Protein AF-A0A5P1EDC0-F1 (afdb_monomer_lite)

Radius of gyration: 29.18 Å; chains: 1; bounding box: 85×49×66 Å

Foldseek 3Di:
DDPDDDPPVVVVVVVVVVVVVVVVVVVVVVVVVVVVVVVVVVVVVVVVVVVVVVVVVVVVVVPDDDPPVVVVVVVVVVVCVVVVCPDDDPDDDDQPPPDVVSVVVVVVVHDDDDDDQQPFPQNVPDDPPDDRDPVRSPDDDDD

Structure (mmCIF, N/CA/C/O backbone):
data_AF-A0A5P1EDC0-F1
#
_entry.id   AF-A0A5P1EDC0-F1
#
loop_
_atom_site.group_PDB
_atom_site.id
_atom_site.type_symbol
_atom_site.label_atom_id
_atom_site.label_alt_id
_atom_site.label_comp_id
_atom_site.label_asym_id
_atom_site.label_entity_id
_atom_site.label_seq_id
_atom_site.pdbx_PDB_ins_code
_atom_site.Cartn_x
_atom_site.Cartn_y
_atom_site.Cartn_z
_atom_site.occupancy
_atom_site.B_iso_or_equiv
_atom_site.auth_seq_id
_atom_site.auth_comp_id
_atom_site.auth_asym_id
_atom_site.auth_atom_id
_atom_site.pdbx_PDB_model_num
ATOM 1 N N . MET A 1 1 ? 55.890 36.634 -2.065 1.00 36.06 1 MET A N 1
ATOM 2 C CA . MET A 1 1 ? 55.580 35.209 -1.822 1.00 36.06 1 MET A CA 1
ATOM 3 C C . MET A 1 1 ? 54.066 35.048 -1.908 1.00 36.06 1 MET A C 1
ATOM 5 O O . MET A 1 1 ? 53.367 35.485 -1.008 1.00 36.06 1 MET A O 1
ATOM 9 N N . ILE A 1 2 ? 53.546 34.583 -3.050 1.00 38.91 2 ILE A N 1
ATOM 10 C CA . ILE A 1 2 ? 52.098 34.496 -3.310 1.00 38.91 2 ILE A CA 1
ATOM 11 C C . ILE A 1 2 ? 51.651 33.076 -2.957 1.00 38.91 2 ILE A C 1
ATOM 13 O O . ILE A 1 2 ? 51.943 32.136 -3.693 1.00 38.91 2 ILE A O 1
ATOM 17 N N . LEU A 1 3 ? 50.974 32.916 -1.820 1.00 42.88 3 LEU A N 1
ATOM 18 C CA . LEU A 1 3 ? 50.366 31.650 -1.409 1.00 42.88 3 LEU A CA 1
ATOM 19 C C . LEU A 1 3 ? 49.158 31.359 -2.311 1.00 42.88 3 LEU A C 1
ATOM 21 O O . LEU A 1 3 ? 48.041 31.796 -2.040 1.00 42.88 3 LEU A O 1
ATOM 25 N N . ARG A 1 4 ? 49.373 30.632 -3.411 1.00 51.09 4 ARG A N 1
ATOM 26 C CA . ARG A 1 4 ? 48.271 30.079 -4.206 1.00 51.09 4 ARG A CA 1
ATOM 27 C C . ARG A 1 4 ? 47.636 28.934 -3.410 1.00 51.09 4 ARG A C 1
ATOM 29 O O . ARG A 1 4 ? 48.201 27.847 -3.341 1.00 51.09 4 ARG A O 1
ATOM 36 N N . ARG A 1 5 ? 46.477 29.189 -2.789 1.00 57.00 5 ARG A N 1
ATOM 37 C CA . ARG A 1 5 ? 45.613 28.150 -2.201 1.00 57.00 5 ARG A CA 1
ATOM 38 C C . ARG A 1 5 ? 45.207 27.174 -3.306 1.00 57.00 5 ARG A C 1
ATOM 40 O O . ARG A 1 5 ? 44.434 27.528 -4.191 1.00 57.00 5 ARG A O 1
ATOM 47 N N . VAL A 1 6 ? 45.739 25.959 -3.257 1.00 58.44 6 VAL A N 1
ATOM 48 C CA . VAL A 1 6 ? 45.240 24.838 -4.056 1.00 58.44 6 VAL A CA 1
ATOM 49 C C . VAL A 1 6 ? 43.915 24.394 -3.422 1.00 58.44 6 VAL A C 1
ATOM 51 O O . VAL A 1 6 ? 43.899 24.153 -2.215 1.00 58.44 6 VAL A O 1
ATOM 54 N N . PRO A 1 7 ? 42.799 24.319 -4.168 1.00 61.31 7 PRO A N 1
ATOM 55 C CA . PRO A 1 7 ? 41.540 23.826 -3.624 1.00 61.31 7 PRO A CA 1
ATOM 56 C C . PRO A 1 7 ? 41.700 22.359 -3.223 1.00 61.31 7 PRO A C 1
ATOM 58 O O . PRO A 1 7 ? 41.944 21.504 -4.079 1.00 61.31 7 PRO A O 1
ATOM 61 N N . ASP A 1 8 ? 41.567 22.067 -1.930 1.00 71.00 8 ASP A N 1
ATOM 62 C CA . ASP A 1 8 ? 41.570 20.698 -1.425 1.00 71.00 8 ASP A CA 1
ATOM 63 C C . ASP A 1 8 ? 40.245 20.029 -1.813 1.00 71.00 8 ASP A C 1
ATOM 65 O O . ASP A 1 8 ? 39.218 20.136 -1.136 1.00 71.00 8 ASP A O 1
ATOM 69 N N . ARG A 1 9 ? 40.249 19.388 -2.987 1.00 69.38 9 ARG A N 1
ATOM 70 C CA . ARG A 1 9 ? 39.079 18.688 -3.532 1.00 69.38 9 ARG A CA 1
ATOM 71 C C . ARG A 1 9 ? 38.604 17.566 -2.602 1.00 69.38 9 ARG A C 1
ATOM 73 O O . ARG A 1 9 ? 37.415 17.262 -2.607 1.00 69.38 9 ARG A O 1
ATOM 80 N N . GLY A 1 10 ? 39.504 16.983 -1.805 1.00 78.75 10 GLY A N 1
ATOM 81 C CA . GLY A 1 10 ? 39.174 15.950 -0.825 1.00 78.75 10 GLY A CA 1
ATOM 82 C C . GLY A 1 10 ? 38.353 16.517 0.327 1.00 78.75 10 GLY A C 1
ATOM 83 O O . GLY A 1 10 ? 37.290 15.983 0.643 1.00 78.75 10 GLY A O 1
ATOM 84 N N . LEU A 1 11 ? 38.782 17.655 0.880 1.00 77.06 11 LEU A N 1
ATOM 85 C CA . LEU A 1 11 ? 38.047 18.358 1.933 1.00 77.06 11 LEU A CA 1
ATOM 86 C C . LEU A 1 11 ? 36.657 18.807 1.460 1.00 77.06 11 LEU A C 1
ATOM 88 O O . LEU A 1 11 ? 35.666 18.612 2.164 1.00 77.06 11 LEU A O 1
ATOM 92 N N . HIS A 1 12 ? 36.562 19.355 0.245 1.00 77.69 12 HIS A N 1
ATOM 93 C CA . HIS A 1 12 ? 35.277 19.749 -0.338 1.00 77.69 12 HIS A CA 1
ATOM 94 C C . HIS A 1 12 ? 34.323 18.563 -0.512 1.00 77.69 12 HIS A C 1
ATOM 96 O O . HIS A 1 12 ? 33.140 18.672 -0.180 1.00 77.69 12 HIS A O 1
ATOM 102 N N . GLN A 1 13 ? 34.823 17.427 -1.001 1.00 76.50 13 GLN A N 1
ATOM 103 C CA . GLN A 1 13 ? 34.007 16.228 -1.170 1.00 76.50 13 GLN A CA 1
ATOM 104 C C . GLN A 1 13 ? 33.559 15.650 0.180 1.00 76.50 13 GLN A C 1
ATOM 106 O O . GLN A 1 13 ? 32.400 15.260 0.318 1.00 76.50 13 GLN A O 1
ATOM 111 N N . ALA A 1 14 ? 34.445 15.629 1.181 1.00 85.12 14 ALA A N 1
ATOM 112 C CA . ALA A 1 14 ? 34.134 15.147 2.524 1.00 85.12 14 ALA A CA 1
ATOM 113 C C . ALA A 1 14 ? 33.051 15.999 3.199 1.00 85.12 14 ALA A C 1
ATOM 115 O O . ALA A 1 14 ? 32.070 15.458 3.705 1.00 85.12 14 ALA A O 1
ATOM 116 N N . LEU A 1 15 ? 33.176 17.327 3.130 1.00 86.12 15 LEU A N 1
ATOM 117 C CA . LEU A 1 15 ? 32.170 18.248 3.659 1.00 86.12 15 LEU A CA 1
ATOM 118 C C . LEU A 1 15 ? 30.825 18.082 2.945 1.00 86.12 15 LEU A C 1
ATOM 120 O O . LEU A 1 15 ? 29.793 17.980 3.603 1.00 86.12 15 LEU A O 1
ATOM 124 N N . ARG A 1 16 ? 30.823 17.982 1.608 1.00 84.50 16 ARG A N 1
ATOM 125 C CA . ARG A 1 16 ? 29.597 17.735 0.834 1.00 84.50 16 ARG A CA 1
ATOM 126 C C . ARG A 1 16 ? 28.903 16.444 1.274 1.00 84.50 16 ARG A C 1
ATOM 128 O O . ARG A 1 16 ? 27.691 16.442 1.461 1.00 84.50 16 ARG A O 1
ATOM 135 N N . ASN A 1 17 ? 29.658 15.360 1.446 1.00 87.69 17 ASN A N 1
ATOM 136 C CA . ASN A 1 17 ? 29.112 14.078 1.888 1.00 87.69 17 ASN A CA 1
ATOM 137 C C . ASN A 1 17 ? 28.562 14.158 3.320 1.00 87.69 17 ASN A C 1
ATOM 139 O O . ASN A 1 17 ? 27.473 13.649 3.571 1.00 87.69 17 ASN A O 1
ATOM 143 N N . TYR A 1 18 ? 29.267 14.841 4.224 1.00 89.38 18 TYR A N 1
ATOM 144 C CA . TYR A 1 18 ? 28.819 15.065 5.599 1.00 89.38 18 TYR A CA 1
ATOM 145 C C . TYR A 1 18 ? 27.478 15.809 5.654 1.00 89.38 18 TYR A C 1
ATOM 147 O O . TYR A 1 18 ? 26.553 15.361 6.329 1.00 89.38 18 TYR A O 1
ATOM 155 N N . PHE A 1 19 ? 27.331 16.903 4.898 1.00 92.62 19 PHE A N 1
ATOM 156 C CA . PHE A 1 19 ? 26.071 17.652 4.854 1.00 92.62 19 PHE A CA 1
ATOM 157 C C . PHE A 1 19 ? 24.916 16.825 4.281 1.00 92.62 19 PHE A C 1
ATOM 159 O O . PHE A 1 19 ? 23.806 16.895 4.801 1.00 92.62 19 PHE A O 1
ATOM 166 N N . LEU A 1 20 ? 25.174 16.011 3.253 1.00 89.94 20 LEU A N 1
ATOM 167 C CA . LEU A 1 20 ? 24.157 15.125 2.683 1.00 89.94 20 LEU A CA 1
ATOM 168 C C . LEU A 1 20 ? 23.729 14.029 3.663 1.00 89.94 20 LEU A C 1
ATOM 170 O O . LEU A 1 20 ? 22.535 13.798 3.823 1.00 89.94 20 LEU A O 1
ATOM 174 N N . GLN A 1 21 ? 24.677 13.379 4.343 1.00 89.50 21 GLN A N 1
ATOM 175 C CA . GLN A 1 21 ? 24.357 12.378 5.366 1.00 89.50 21 GLN A CA 1
ATOM 176 C C . GLN A 1 21 ? 23.567 12.986 6.522 1.00 89.50 21 GLN A C 1
ATOM 178 O O . GLN A 1 21 ? 22.603 12.381 6.982 1.00 89.50 21 GLN A O 1
ATOM 183 N N . ARG A 1 22 ? 23.938 14.194 6.958 1.00 90.69 22 ARG A N 1
ATOM 184 C CA . ARG A 1 22 ? 23.207 14.909 8.002 1.00 90.69 22 ARG A CA 1
ATOM 185 C C . ARG A 1 22 ? 21.766 15.200 7.582 1.00 90.69 22 ARG A C 1
ATOM 187 O O . ARG A 1 22 ? 20.864 14.897 8.347 1.00 90.69 22 ARG A O 1
ATOM 194 N N . ALA A 1 23 ? 21.553 15.720 6.374 1.00 92.50 23 ALA A N 1
ATOM 195 C CA . ALA A 1 23 ? 20.211 16.021 5.874 1.00 92.50 23 ALA A CA 1
ATOM 196 C C . ALA A 1 23 ? 19.334 14.762 5.748 1.00 92.50 23 ALA A C 1
ATOM 198 O O . ALA A 1 23 ? 18.156 14.790 6.092 1.00 92.50 23 ALA A O 1
ATOM 199 N N . LEU A 1 24 ? 19.907 13.640 5.295 1.00 90.31 24 LEU A N 1
ATOM 200 C CA . LEU A 1 24 ? 19.192 12.361 5.228 1.00 90.31 24 LEU A CA 1
ATOM 201 C C . LEU A 1 24 ? 18.797 11.856 6.619 1.00 90.31 24 LEU A C 1
ATOM 203 O O . LEU A 1 24 ? 17.654 11.453 6.815 1.00 90.31 24 LEU A O 1
ATOM 207 N N . LEU A 1 25 ? 19.720 11.920 7.581 1.00 94.44 25 LEU A N 1
ATOM 208 C CA . LEU A 1 25 ? 19.452 11.510 8.956 1.00 94.44 25 LEU A CA 1
ATOM 209 C C . LEU A 1 25 ? 18.408 12.416 9.625 1.00 94.44 25 LEU A C 1
ATOM 211 O O . LEU A 1 25 ? 17.538 11.921 10.332 1.00 94.44 25 LEU A O 1
ATOM 215 N N . GLU A 1 26 ? 18.476 13.730 9.399 1.00 92.69 26 GLU A N 1
ATOM 216 C CA . GLU A 1 26 ? 17.491 14.689 9.913 1.00 92.69 26 GLU A CA 1
ATOM 217 C C . GLU A 1 26 ? 16.091 14.405 9.352 1.00 92.69 26 GLU A C 1
ATOM 219 O O . GLU A 1 26 ? 15.131 14.395 10.119 1.00 92.69 26 GLU A O 1
ATOM 224 N N . ASN A 1 27 ? 15.977 14.080 8.061 1.00 93.44 27 ASN A N 1
ATOM 225 C CA . ASN A 1 27 ? 14.707 13.672 7.458 1.00 93.44 27 ASN A CA 1
ATOM 226 C C . ASN A 1 27 ? 14.178 12.356 8.047 1.00 93.44 27 ASN A C 1
ATOM 228 O O . ASN A 1 27 ? 12.993 12.251 8.352 1.00 93.44 27 ASN A O 1
ATOM 232 N N . GLU A 1 28 ? 15.039 11.352 8.232 1.00 94.81 28 GLU A N 1
ATOM 233 C CA . GLU A 1 28 ? 14.635 10.080 8.839 1.00 94.81 28 GLU A CA 1
ATOM 234 C C . GLU A 1 28 ? 14.164 10.275 10.286 1.00 94.81 28 GLU A C 1
ATOM 236 O O . GLU A 1 28 ? 13.123 9.749 10.683 1.00 94.81 28 GLU A O 1
ATOM 241 N N . LEU A 1 29 ? 14.897 11.070 11.070 1.00 95.00 29 LEU A N 1
ATOM 242 C CA . LEU A 1 29 ? 14.515 11.414 12.436 1.00 95.00 29 LEU A CA 1
ATOM 243 C C . LEU A 1 29 ? 13.186 12.166 12.473 1.00 95.00 29 LEU A C 1
ATOM 245 O O . LEU A 1 29 ? 12.337 11.823 13.291 1.00 95.00 29 LEU A O 1
ATOM 249 N N . PHE A 1 30 ? 12.988 13.141 11.585 1.00 96.62 30 PHE A N 1
ATOM 250 C CA . PHE A 1 30 ? 11.732 13.878 11.489 1.00 96.62 30 PHE A CA 1
ATOM 251 C C . PHE A 1 30 ? 10.558 12.939 11.201 1.00 96.62 30 PHE A C 1
ATOM 253 O O . PHE A 1 30 ? 9.590 12.941 11.951 1.00 96.62 30 PHE A O 1
ATOM 260 N N . ASN A 1 31 ? 10.684 12.060 10.204 1.00 93.38 31 ASN A N 1
ATOM 261 C CA . ASN A 1 31 ? 9.638 11.093 9.861 1.00 93.38 31 ASN A CA 1
ATOM 262 C C . ASN A 1 31 ? 9.315 10.144 11.024 1.00 93.38 31 ASN A C 1
ATOM 264 O O . ASN A 1 31 ? 8.159 9.792 11.245 1.00 93.38 31 ASN A O 1
ATOM 268 N N . ARG A 1 32 ? 10.329 9.721 11.790 1.00 96.75 32 ARG A N 1
ATOM 269 C CA . ARG A 1 32 ? 10.119 8.871 12.972 1.00 96.75 32 ARG A CA 1
ATOM 270 C C . ARG A 1 32 ? 9.416 9.620 14.098 1.00 96.75 32 ARG A C 1
ATOM 272 O O . ARG A 1 32 ? 8.561 9.034 14.753 1.00 96.75 32 ARG A O 1
ATOM 279 N N . VAL A 1 33 ? 9.782 10.877 14.339 1.00 97.31 33 VAL A N 1
ATOM 280 C CA . VAL A 1 33 ? 9.126 11.722 15.346 1.00 97.31 33 VAL A CA 1
ATOM 281 C C . VAL A 1 33 ? 7.681 11.995 14.953 1.00 97.31 33 VAL A C 1
ATOM 283 O O . VAL A 1 33 ? 6.810 11.865 15.802 1.00 97.31 33 VAL A O 1
ATOM 286 N N . ASP A 1 34 ? 7.430 12.297 13.683 1.00 96.12 34 ASP A N 1
ATOM 287 C CA . ASP A 1 34 ? 6.087 12.520 13.150 1.00 96.12 34 ASP A CA 1
ATOM 288 C C . ASP A 1 34 ? 5.209 11.275 13.338 1.00 96.12 34 ASP A C 1
ATOM 290 O O . ASP A 1 34 ? 4.166 11.347 13.977 1.00 96.12 34 ASP A O 1
ATOM 294 N N . HIS A 1 35 ? 5.702 10.094 12.951 1.00 95.75 35 HIS A N 1
ATOM 295 C CA . HIS A 1 35 ? 4.993 8.834 13.190 1.00 95.75 35 HIS A CA 1
ATOM 296 C C . HIS A 1 35 ? 4.724 8.546 14.670 1.00 95.75 35 HIS A C 1
ATOM 298 O O . HIS A 1 35 ? 3.637 8.078 15.020 1.00 95.75 35 HIS A O 1
ATOM 304 N N . LEU A 1 36 ? 5.711 8.779 15.541 1.00 97.25 36 LEU A N 1
ATOM 305 C CA . LEU A 1 36 ? 5.535 8.614 16.984 1.00 97.25 36 LEU A CA 1
ATOM 306 C C . LEU A 1 36 ? 4.498 9.595 17.526 1.00 97.25 36 LEU A C 1
ATOM 308 O O . LEU A 1 36 ? 3.710 9.208 18.383 1.00 97.25 36 LEU A O 1
ATOM 312 N N . TRP A 1 37 ? 4.483 10.828 17.022 1.00 94.88 37 TRP A N 1
ATOM 313 C CA . TRP A 1 37 ? 3.503 11.840 17.391 1.00 94.88 37 TRP A CA 1
ATOM 314 C C . TRP A 1 37 ? 2.095 11.437 16.949 1.00 94.88 37 TRP A C 1
ATOM 316 O O . TRP A 1 37 ? 1.192 11.416 17.775 1.00 94.88 37 TRP A O 1
ATOM 326 N N . THR A 1 38 ? 1.908 11.016 15.696 1.00 93.75 38 THR A N 1
ATOM 327 C CA . THR A 1 38 ? 0.613 10.510 15.213 1.00 93.75 38 THR A CA 1
ATOM 328 C C . THR A 1 38 ? 0.131 9.322 16.041 1.00 93.75 38 THR A C 1
ATOM 330 O O . THR A 1 38 ? -1.005 9.310 16.499 1.00 93.75 38 THR A O 1
ATOM 333 N N . SER A 1 39 ? 1.018 8.359 16.308 1.00 93.50 39 SER A N 1
ATOM 334 C CA . SER A 1 39 ? 0.684 7.196 17.142 1.00 93.50 39 SER A CA 1
ATOM 335 C C . SER A 1 39 ? 0.335 7.610 18.575 1.00 93.50 39 SER A C 1
ATOM 337 O O . SER A 1 39 ? -0.498 6.985 19.222 1.00 93.50 39 SER A O 1
ATOM 339 N N . HIS A 1 40 ? 0.987 8.652 19.097 1.00 95.31 40 HIS A N 1
ATOM 340 C CA . HIS A 1 40 ? 0.693 9.192 20.417 1.00 95.31 40 HIS A CA 1
ATOM 341 C C . HIS A 1 40 ? -0.702 9.813 20.473 1.00 95.31 40 HIS A C 1
ATOM 343 O O . HIS A 1 40 ? -1.431 9.504 21.406 1.00 95.31 40 HIS A O 1
ATOM 349 N N . GLU A 1 41 ? -1.079 10.625 19.484 1.00 93.88 41 GLU A N 1
ATOM 350 C CA . GLU A 1 41 ? -2.418 11.223 19.389 1.00 93.88 41 GLU A CA 1
ATOM 351 C C . GLU A 1 41 ? -3.507 10.142 19.276 1.00 93.88 41 GLU A C 1
ATOM 353 O O . GLU A 1 41 ? -4.475 10.166 20.029 1.00 93.88 41 GLU A O 1
ATOM 358 N N . GLU A 1 42 ? -3.305 9.115 18.441 1.00 94.38 42 GLU A N 1
ATOM 359 C CA . GLU A 1 42 ? -4.243 7.984 18.331 1.00 94.38 42 GLU A CA 1
ATOM 360 C C . GLU A 1 42 ? -4.423 7.237 19.664 1.00 94.38 42 GLU A C 1
ATOM 362 O O . GLU A 1 42 ? -5.541 6.906 20.067 1.00 94.38 42 GLU A O 1
ATOM 367 N N . LEU A 1 43 ? -3.320 6.984 20.376 1.00 94.94 43 LEU A N 1
ATOM 368 C CA . LEU A 1 43 ? -3.360 6.336 21.687 1.00 94.94 43 LEU A CA 1
ATOM 369 C C . LEU A 1 43 ? -3.951 7.245 22.768 1.00 94.94 43 LEU A C 1
ATOM 371 O O . LEU A 1 43 ? -4.595 6.748 23.692 1.00 94.94 43 LEU A O 1
ATOM 375 N N . LEU A 1 44 ? -3.724 8.559 22.696 1.00 94.94 44 LEU A N 1
ATOM 376 C CA . LEU A 1 44 ? -4.339 9.524 23.604 1.00 94.94 44 LEU A CA 1
ATOM 377 C C . LEU A 1 44 ? -5.856 9.514 23.439 1.00 94.94 44 LEU A C 1
ATOM 379 O O . LEU A 1 44 ? -6.553 9.379 24.445 1.00 94.94 44 LEU A O 1
ATOM 383 N N . ASP A 1 45 ? -6.348 9.555 22.202 1.00 93.88 45 ASP A N 1
ATOM 384 C CA . ASP A 1 45 ? -7.772 9.436 21.895 1.00 93.88 45 ASP A CA 1
ATOM 385 C C . ASP A 1 45 ? -8.345 8.123 22.453 1.00 93.88 45 ASP A C 1
ATOM 387 O O . ASP A 1 45 ? -9.383 8.117 23.119 1.00 93.88 45 ASP A O 1
ATOM 391 N N . GLU A 1 46 ? -7.646 6.998 22.266 1.00 92.62 46 GLU A N 1
ATOM 392 C CA . GLU A 1 46 ? -8.061 5.705 22.821 1.00 92.62 46 GLU A CA 1
ATOM 393 C C . GLU A 1 46 ? -8.113 5.722 24.359 1.00 92.62 46 GLU A C 1
ATOM 395 O O . GLU A 1 46 ? -9.086 5.258 24.963 1.00 92.62 46 GLU A O 1
ATOM 400 N N . VAL A 1 47 ? -7.107 6.298 25.021 1.00 93.56 47 VAL A N 1
ATOM 401 C CA . VAL A 1 47 ? -7.069 6.421 26.485 1.00 93.56 47 VAL A CA 1
ATOM 402 C C . VAL A 1 47 ? -8.174 7.343 26.999 1.00 93.56 47 VAL A C 1
ATOM 404 O O . VAL A 1 47 ? -8.772 7.052 28.040 1.00 93.56 47 VAL A O 1
ATOM 407 N N . GLU A 1 48 ? -8.472 8.444 26.310 1.00 93.75 48 GLU A N 1
ATOM 408 C CA . GLU A 1 48 ? -9.576 9.336 26.670 1.00 93.75 48 GLU A CA 1
ATOM 409 C C . GLU A 1 48 ? -10.930 8.643 26.536 1.00 93.75 48 GLU A C 1
ATOM 411 O O . GLU A 1 48 ? -11.754 8.719 27.457 1.00 93.75 48 GLU A O 1
ATOM 416 N N . LEU A 1 49 ? -11.129 7.889 25.454 1.00 86.44 49 LEU A N 1
ATOM 417 C CA . LEU A 1 49 ? -12.315 7.059 25.261 1.00 86.44 49 LEU A CA 1
ATOM 418 C C . LEU A 1 49 ? -12.455 6.020 26.380 1.00 86.44 49 LEU A C 1
ATOM 420 O O . LEU A 1 49 ? -13.525 5.903 26.982 1.00 86.44 49 LEU A O 1
ATOM 424 N N . LEU A 1 50 ? -11.378 5.312 26.733 1.00 85.88 50 LEU A N 1
ATOM 425 C CA . LEU A 1 50 ? -11.385 4.338 27.828 1.00 85.88 50 LEU A CA 1
ATOM 426 C C . LEU A 1 50 ? -11.681 4.991 29.184 1.00 85.88 50 LEU A C 1
ATOM 428 O O . LEU A 1 50 ? -12.487 4.464 29.952 1.00 85.88 50 LEU A O 1
ATOM 432 N N . ARG A 1 51 ? -11.099 6.162 29.473 1.00 88.56 51 ARG A N 1
ATOM 433 C CA . ARG A 1 51 ? -11.384 6.928 30.701 1.00 88.56 51 ARG A CA 1
ATOM 434 C C . ARG A 1 51 ? -12.834 7.406 30.758 1.00 88.56 51 ARG A C 1
ATOM 436 O O . ARG A 1 51 ? -13.425 7.421 31.838 1.00 88.56 51 ARG A O 1
ATOM 443 N N . SER A 1 52 ? -13.405 7.809 29.625 1.00 83.50 52 SER A N 1
ATOM 444 C CA . SER A 1 52 ? -14.818 8.187 29.518 1.00 83.50 52 SER A CA 1
ATOM 445 C C . SER A 1 52 ? -15.729 6.989 29.799 1.00 83.50 52 SER A C 1
ATOM 447 O O . SER A 1 52 ? -16.631 7.067 30.637 1.00 83.50 52 SER A O 1
ATOM 449 N N . ASN A 1 53 ? -15.418 5.844 29.190 1.00 79.69 53 ASN A N 1
ATOM 450 C CA . ASN A 1 53 ? -16.152 4.598 29.389 1.00 79.69 53 ASN A CA 1
ATOM 451 C C . ASN A 1 53 ? -16.062 4.096 30.837 1.00 79.69 53 ASN A C 1
ATOM 453 O O . ASN A 1 53 ? -17.073 3.691 31.405 1.00 79.69 53 ASN A O 1
ATOM 457 N N . GLU A 1 54 ? -14.889 4.173 31.475 1.00 83.31 54 GLU A N 1
ATOM 458 C CA . GLU A 1 54 ? -14.725 3.797 32.883 1.00 83.31 54 GLU A CA 1
ATOM 459 C C . GLU A 1 54 ? -15.564 4.694 33.808 1.00 83.31 54 GLU A C 1
ATOM 461 O O . GLU A 1 54 ? -16.211 4.203 34.736 1.00 83.31 54 GLU A O 1
ATOM 466 N N . LYS A 1 55 ? -15.606 6.008 33.546 1.00 83.62 55 LYS A N 1
ATOM 467 C CA . LYS A 1 55 ? -16.467 6.938 34.292 1.00 83.62 55 LYS A CA 1
ATOM 468 C C . LYS A 1 55 ? -17.948 6.593 34.128 1.00 83.62 55 LYS A C 1
ATOM 470 O O . LYS A 1 55 ? -18.658 6.570 35.130 1.00 83.62 55 LYS A O 1
ATOM 475 N N . ALA A 1 56 ? -18.393 6.287 32.909 1.00 77.44 56 ALA A N 1
ATOM 476 C CA . ALA A 1 56 ? -19.770 5.871 32.643 1.00 77.44 56 ALA A CA 1
ATOM 477 C C . ALA A 1 56 ? -20.119 4.555 33.364 1.00 77.44 56 ALA A C 1
ATOM 479 O O . ALA A 1 56 ? -21.171 4.454 33.990 1.00 77.44 56 ALA A O 1
ATOM 480 N N . LEU A 1 57 ? -19.202 3.581 33.375 1.00 66.94 57 LEU A N 1
ATOM 481 C CA . LEU A 1 57 ? -19.380 2.310 34.082 1.00 66.94 57 LEU A CA 1
ATOM 482 C C . LEU A 1 57 ? -19.473 2.502 35.607 1.00 66.94 57 LEU A C 1
ATOM 484 O O . LEU A 1 57 ? -20.299 1.882 36.275 1.00 66.94 57 LEU A O 1
ATOM 488 N N . ARG A 1 58 ? -18.650 3.396 36.173 1.00 72.38 58 ARG A N 1
ATOM 489 C CA . ARG A 1 58 ? -18.707 3.759 37.601 1.00 72.38 58 ARG A CA 1
ATOM 490 C C . ARG A 1 58 ? -20.016 4.465 37.964 1.00 72.38 58 ARG A C 1
ATOM 492 O O . ARG A 1 58 ? -20.517 4.256 39.065 1.00 72.38 58 ARG A O 1
ATOM 499 N N . GLN A 1 59 ? -20.572 5.267 37.055 1.00 66.75 59 GLN A N 1
ATOM 500 C CA . GLN A 1 59 ? -21.884 5.899 37.227 1.00 66.75 59 GLN A CA 1
ATOM 501 C C . GLN A 1 59 ? -23.021 4.865 37.164 1.00 66.75 59 GLN A C 1
ATOM 503 O O . GLN A 1 59 ? -23.894 4.884 38.023 1.00 66.75 59 GLN A O 1
ATOM 508 N N . GLN A 1 60 ? -22.953 3.894 36.247 1.00 61.19 60 GLN A N 1
ATOM 509 C CA . GLN A 1 60 ? -23.914 2.782 36.166 1.00 61.19 60 GLN A CA 1
ATOM 510 C C . GLN A 1 60 ? -23.884 1.874 37.412 1.00 61.19 60 GLN A C 1
ATOM 512 O O . GLN A 1 60 ? -24.923 1.416 37.871 1.00 61.19 60 GLN A O 1
ATOM 517 N N . HIS A 1 61 ? -22.716 1.651 38.027 1.00 54.22 61 HIS A N 1
ATOM 518 C CA . HIS A 1 61 ? -22.605 0.884 39.280 1.00 54.22 61 HIS A CA 1
ATOM 519 C C . HIS A 1 61 ? -23.181 1.603 40.515 1.00 54.22 61 HIS A C 1
ATOM 521 O O . HIS A 1 61 ? -23.505 0.937 41.501 1.00 54.22 61 HIS A O 1
ATOM 527 N N . ALA A 1 62 ? -23.307 2.934 40.482 1.00 57.22 62 ALA A N 1
ATOM 528 C CA . ALA A 1 62 ? -23.952 3.710 41.542 1.00 57.22 62 ALA A CA 1
ATOM 529 C C . ALA A 1 62 ? -25.491 3.707 41.425 1.00 57.22 62 ALA A C 1
ATOM 531 O O . ALA A 1 62 ? -26.177 3.947 42.417 1.00 57.22 62 ALA A O 1
ATOM 532 N N . GLU A 1 63 ? -26.034 3.364 40.253 1.00 50.47 63 GLU A N 1
ATOM 533 C CA . GLU A 1 63 ? -27.469 3.315 39.965 1.00 50.47 63 GLU A CA 1
ATOM 534 C C . GLU A 1 63 ? -27.877 1.929 39.441 1.00 50.47 63 GLU A C 1
ATOM 536 O O . GLU A 1 63 ? -28.133 1.747 38.262 1.00 50.47 63 GLU A O 1
ATOM 541 N N . GLY A 1 64 ? -27.978 0.947 40.343 1.00 50.94 64 GLY A N 1
ATOM 542 C CA . GLY A 1 64 ? -28.820 -0.242 40.148 1.00 50.94 64 GLY A CA 1
ATOM 543 C C . GLY A 1 64 ? -28.360 -1.248 39.084 1.00 50.94 64 GLY A C 1
ATOM 544 O O . GLY A 1 64 ? -28.405 -1.016 37.883 1.00 50.94 64 GLY A O 1
ATOM 545 N N . SER A 1 65 ? -28.024 -2.455 39.539 1.00 55.06 65 SER A N 1
ATOM 546 C CA . SER A 1 65 ? -27.681 -3.593 38.689 1.00 55.06 65 SER A CA 1
ATOM 547 C C . SER A 1 65 ? -28.770 -3.914 37.656 1.00 55.06 65 SER A C 1
ATOM 549 O O . SER A 1 65 ? -29.759 -4.586 37.949 1.00 55.06 65 SER A O 1
ATOM 551 N N . SER A 1 66 ? -28.534 -3.521 36.416 1.00 52.69 66 SER A N 1
ATOM 552 C CA . SER A 1 66 ? -29.039 -4.224 35.248 1.00 52.69 66 SER A CA 1
ATOM 553 C C . SER A 1 66 ? -27.892 -4.246 34.257 1.00 52.69 66 SER A C 1
ATOM 555 O O . SER A 1 66 ? -27.388 -3.197 33.868 1.00 52.69 66 SER A O 1
ATOM 557 N N . PHE A 1 67 ? -27.405 -5.438 33.922 1.00 60.25 67 PHE A N 1
ATOM 558 C CA . PHE A 1 67 ? -26.399 -5.611 32.882 1.00 60.25 67 PHE A CA 1
ATOM 559 C C . PHE A 1 67 ? -27.019 -5.117 31.573 1.00 60.25 67 PHE A C 1
ATOM 561 O O . PHE A 1 67 ? -27.832 -5.815 30.965 1.00 60.25 67 PHE A O 1
ATOM 568 N N . ASP A 1 68 ? -26.724 -3.870 31.210 1.00 62.38 68 ASP A N 1
ATOM 569 C CA . ASP A 1 68 ? -27.427 -3.190 30.137 1.00 62.38 68 ASP A CA 1
ATOM 570 C C . ASP A 1 68 ? -26.954 -3.730 28.784 1.00 62.38 68 ASP A C 1
ATOM 572 O O . ASP A 1 68 ? -25.900 -3.376 28.249 1.00 62.38 68 ASP A O 1
ATOM 576 N N . ILE A 1 69 ? -27.764 -4.632 28.232 1.00 63.38 69 ILE A N 1
ATOM 577 C CA . ILE A 1 69 ? -27.587 -5.240 26.910 1.00 63.38 69 ILE A CA 1
ATOM 578 C C . ILE A 1 69 ? -27.462 -4.149 25.824 1.00 63.38 69 ILE A C 1
ATOM 580 O O . ILE A 1 69 ? -26.834 -4.391 24.789 1.00 63.38 69 ILE A O 1
ATOM 584 N N . SER A 1 70 ? -27.975 -2.934 26.069 1.00 69.12 70 SER A N 1
ATOM 585 C CA . SER A 1 70 ? -27.866 -1.793 25.154 1.00 69.12 70 SER A CA 1
ATOM 586 C C . SER A 1 70 ? -26.417 -1.323 24.951 1.00 69.12 70 SER A C 1
ATOM 588 O O . SER A 1 70 ? -26.014 -1.031 23.822 1.00 69.12 70 SER A O 1
ATOM 590 N N . GLN A 1 71 ? -25.590 -1.345 26.002 1.00 73.50 71 GLN A N 1
ATOM 591 C CA . GLN A 1 71 ? -24.194 -0.908 25.936 1.00 73.50 71 GLN A CA 1
ATOM 592 C C . GLN A 1 71 ? -23.349 -1.894 25.116 1.00 73.50 71 GLN A C 1
ATOM 594 O O . GLN A 1 71 ? -22.529 -1.496 24.286 1.00 73.50 71 GLN A O 1
ATOM 599 N N . VAL A 1 72 ? -23.597 -3.196 25.297 1.00 77.38 72 VAL A N 1
ATOM 600 C CA . VAL A 1 72 ? -22.954 -4.264 24.515 1.00 77.38 72 VAL A CA 1
ATOM 601 C C . VAL A 1 72 ? -23.370 -4.189 23.045 1.00 77.38 72 VAL A C 1
ATOM 603 O O . VAL A 1 72 ? -22.538 -4.397 22.161 1.00 77.38 72 VAL A O 1
ATOM 606 N N . ALA A 1 73 ? -24.636 -3.869 22.764 1.00 80.12 73 ALA A N 1
ATOM 607 C CA . ALA A 1 73 ? -25.117 -3.678 21.399 1.00 80.12 73 ALA A CA 1
ATOM 608 C C . ALA A 1 73 ? -24.430 -2.487 20.714 1.00 80.12 73 ALA A C 1
AT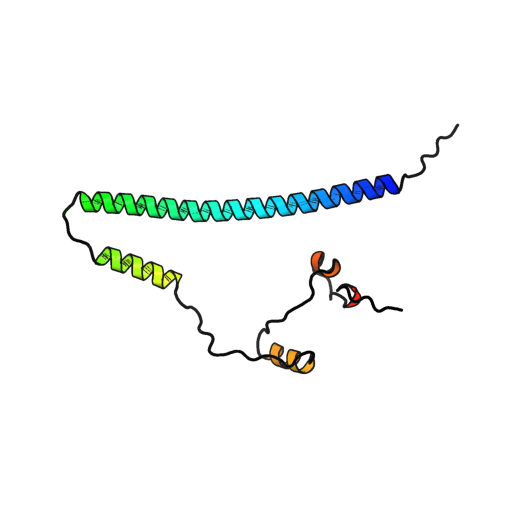OM 610 O O . ALA A 1 73 ? -24.009 -2.607 19.563 1.00 80.12 73 ALA A O 1
ATOM 611 N N . LYS A 1 74 ? -24.233 -1.382 21.441 1.00 84.06 74 LYS A N 1
ATOM 612 C CA . LYS A 1 74 ? -23.564 -0.184 20.926 1.00 84.06 74 LYS A CA 1
ATOM 613 C C . LYS A 1 74 ? -22.092 -0.433 20.577 1.00 84.06 74 LYS A C 1
ATOM 615 O O . LYS A 1 74 ? -21.664 -0.110 19.476 1.00 84.06 74 LYS A O 1
ATOM 620 N N . LEU A 1 75 ? -21.342 -1.100 21.456 1.00 84.88 75 LEU A N 1
ATOM 621 C CA . LEU A 1 75 ? -19.936 -1.446 21.193 1.00 84.88 75 LEU A CA 1
ATOM 622 C C . LEU A 1 75 ? -19.782 -2.418 20.014 1.00 84.88 75 LEU A C 1
ATOM 624 O O . LEU A 1 75 ? -18.851 -2.301 19.218 1.00 84.88 75 LEU A O 1
ATOM 628 N N . ARG A 1 76 ? -20.710 -3.373 19.868 1.00 83.00 76 ARG A N 1
ATOM 629 C CA . ARG A 1 76 ? -20.746 -4.265 18.698 1.00 83.00 76 ARG A CA 1
ATOM 630 C C . ARG A 1 76 ? -21.015 -3.500 17.405 1.00 83.00 76 ARG A C 1
ATOM 632 O O . ARG A 1 76 ? -20.440 -3.845 16.378 1.00 83.00 76 ARG A O 1
ATOM 639 N N . GLN A 1 77 ? -21.874 -2.486 17.452 1.00 84.25 77 GLN A N 1
ATOM 640 C CA . GLN A 1 77 ? -22.166 -1.640 16.303 1.00 84.25 77 GLN A CA 1
ATOM 641 C C . GLN A 1 77 ? -20.939 -0.815 15.886 1.00 84.25 77 GLN A C 1
ATOM 643 O O . GLN A 1 77 ? -20.549 -0.884 14.727 1.00 84.25 77 GLN A O 1
ATOM 648 N N . GLU A 1 78 ? -20.272 -0.136 16.821 1.00 85.81 78 GLU A N 1
ATOM 649 C CA . GLU A 1 78 ? -19.060 0.651 16.534 1.00 85.81 78 GLU A CA 1
ATOM 650 C C . GLU A 1 78 ? -17.925 -0.217 15.962 1.00 85.81 78 GLU A C 1
ATOM 652 O O . GLU A 1 78 ? -17.233 0.178 15.021 1.00 85.81 78 GLU A O 1
ATOM 657 N N . LEU A 1 79 ? -17.757 -1.441 16.478 1.00 83.62 79 LEU A N 1
ATOM 658 C CA . LEU A 1 79 ? -16.785 -2.395 15.942 1.00 83.62 79 LEU A CA 1
ATOM 659 C C . LEU A 1 79 ? -17.136 -2.829 14.511 1.00 83.62 79 LEU A C 1
ATOM 661 O O . LEU A 1 79 ? -16.244 -2.957 13.675 1.00 83.62 79 LEU A O 1
ATOM 665 N N . ASN A 1 80 ? -18.419 -3.052 14.221 1.00 82.38 80 ASN A N 1
ATOM 666 C CA . ASN A 1 80 ? -18.883 -3.410 12.881 1.00 82.38 80 ASN A CA 1
ATO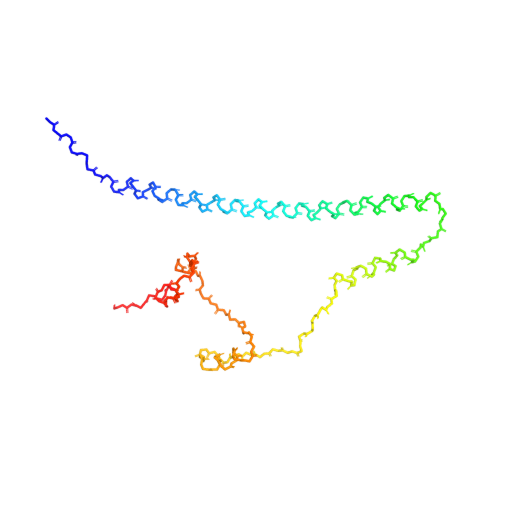M 667 C C . ASN A 1 80 ? -18.785 -2.243 11.893 1.00 82.38 80 ASN A C 1
ATOM 669 O O . ASN A 1 80 ? -18.566 -2.486 10.713 1.00 82.38 80 ASN A O 1
ATOM 673 N N . GLU A 1 81 ? -18.922 -1.000 12.355 1.00 82.50 81 GLU A N 1
ATOM 674 C CA . GLU A 1 81 ? -18.722 0.201 11.539 1.00 82.50 81 GLU A CA 1
ATOM 675 C C . GLU A 1 81 ? -17.237 0.402 11.203 1.00 82.50 81 GLU A C 1
ATOM 677 O O .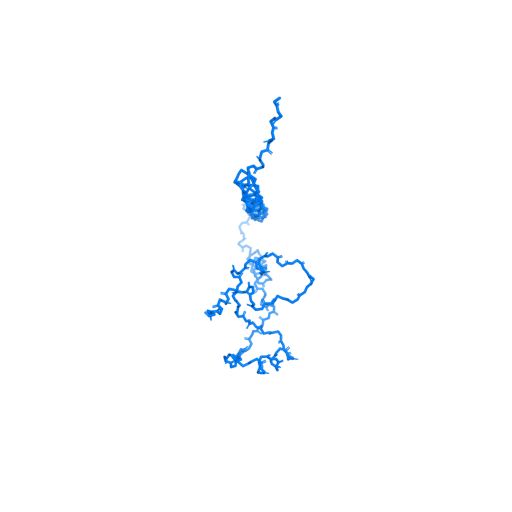 GLU A 1 81 ? -16.901 0.655 10.048 1.00 82.50 81 GLU A O 1
ATOM 682 N N . LYS A 1 82 ? -16.327 0.196 12.169 1.00 79.19 82 LYS A N 1
ATOM 683 C CA . LYS A 1 82 ? -14.872 0.249 11.924 1.00 79.19 82 LYS A CA 1
ATOM 684 C C . LYS A 1 82 ? -14.365 -0.910 11.063 1.00 79.19 82 LYS A C 1
ATOM 686 O O . LYS A 1 82 ? -13.499 -0.712 10.219 1.00 79.19 82 LYS A O 1
ATOM 691 N N . ASN A 1 83 ? -14.919 -2.108 11.251 1.00 78.06 83 ASN A N 1
ATOM 692 C CA . ASN A 1 83 ? -14.604 -3.295 10.450 1.00 78.06 83 ASN A CA 1
ATOM 693 C C . ASN A 1 83 ? -15.559 -3.474 9.266 1.00 78.06 83 ASN A C 1
ATOM 695 O O . ASN A 1 83 ? -15.655 -4.576 8.713 1.00 78.06 83 ASN A O 1
ATOM 699 N N . ALA A 1 84 ? -16.289 -2.420 8.888 1.00 78.50 84 ALA A N 1
ATOM 700 C CA . ALA A 1 84 ? -17.210 -2.481 7.773 1.00 78.50 84 ALA A CA 1
ATOM 701 C C . ALA A 1 84 ? -16.409 -2.836 6.524 1.00 78.50 84 ALA A C 1
ATOM 703 O O . ALA A 1 84 ? -15.560 -2.080 6.052 1.00 78.50 84 ALA A O 1
ATOM 704 N N . LYS A 1 85 ? -16.660 -4.031 5.998 1.00 76.31 85 LYS A N 1
ATOM 705 C CA . LYS A 1 85 ? -16.038 -4.503 4.771 1.00 76.31 85 LYS A CA 1
ATOM 706 C C . LYS A 1 85 ? -16.590 -3.668 3.616 1.00 76.31 85 LYS A C 1
ATOM 708 O O . LYS A 1 85 ? -17.646 -3.979 3.079 1.00 76.31 85 LYS A O 1
ATOM 713 N N . VAL A 1 86 ? -15.888 -2.589 3.270 1.00 83.06 86 VAL A N 1
ATOM 714 C CA . VAL A 1 86 ? -16.319 -1.637 2.230 1.00 83.06 86 VAL A CA 1
ATOM 715 C C . VAL A 1 86 ? -16.256 -2.272 0.840 1.00 83.06 86 VAL A C 1
ATOM 717 O O . VAL A 1 86 ? -17.038 -1.918 -0.036 1.00 83.06 86 VAL A O 1
ATOM 720 N N . VAL A 1 87 ? -15.354 -3.241 0.644 1.00 82.19 87 VAL A N 1
ATOM 721 C CA . VAL A 1 87 ? -15.198 -3.966 -0.621 1.00 82.19 87 VAL A CA 1
ATOM 722 C C . VAL A 1 87 ? -14.907 -5.451 -0.391 1.00 82.19 87 VAL A C 1
ATOM 724 O O . VAL A 1 87 ? -14.213 -5.846 0.551 1.00 82.19 87 VAL A O 1
ATOM 727 N N . THR A 1 88 ? -15.433 -6.292 -1.274 1.00 88.25 88 THR A N 1
ATOM 728 C CA . THR A 1 88 ? -15.114 -7.719 -1.394 1.00 88.25 88 THR A CA 1
ATOM 729 C C . THR A 1 88 ? -14.367 -7.930 -2.705 1.00 88.25 88 THR A C 1
ATOM 731 O O . THR A 1 88 ? -14.777 -7.401 -3.731 1.00 88.25 88 THR A O 1
ATOM 734 N N . ILE A 1 89 ? -13.259 -8.671 -2.674 1.00 87.88 89 ILE A N 1
ATOM 735 C CA . ILE A 1 89 ? -12.515 -9.041 -3.882 1.00 87.88 89 ILE A CA 1
ATOM 736 C C . ILE A 1 89 ? -12.947 -10.453 -4.260 1.00 87.88 89 ILE A C 1
ATOM 738 O O . ILE A 1 89 ? -12.703 -11.388 -3.497 1.00 87.88 89 ILE A O 1
ATOM 742 N N . ASP A 1 90 ? -13.588 -10.589 -5.417 1.00 90.62 90 ASP A N 1
ATOM 743 C CA . ASP A 1 90 ? -14.128 -11.869 -5.885 1.00 90.62 90 ASP A CA 1
ATOM 744 C C . ASP A 1 90 ? -13.069 -12.735 -6.592 1.00 90.62 90 ASP A C 1
ATOM 746 O O . ASP A 1 90 ? -13.228 -13.950 -6.695 1.00 90.62 90 ASP A O 1
ATOM 750 N N . GLY A 1 91 ? -11.963 -12.135 -7.047 1.00 91.38 91 GLY A N 1
ATOM 751 C CA . GLY A 1 91 ? -10.867 -12.854 -7.695 1.00 91.38 91 GLY A CA 1
ATOM 752 C C . GLY A 1 91 ? -9.685 -11.964 -8.081 1.00 91.38 91 GLY A C 1
ATOM 753 O O . GLY A 1 91 ? -9.751 -10.738 -7.988 1.00 91.38 91 GLY A O 1
ATOM 754 N N . TYR A 1 92 ? -8.598 -12.601 -8.514 1.00 92.56 92 TYR A N 1
ATOM 755 C CA . TYR A 1 92 ? -7.415 -11.958 -9.081 1.00 92.56 92 TYR A CA 1
ATOM 756 C C . TYR A 1 92 ? -6.831 -12.842 -10.186 1.00 92.56 92 TYR A C 1
ATOM 758 O O . TYR A 1 92 ? -7.015 -14.060 -10.181 1.00 92.56 92 TYR A O 1
ATOM 766 N N . GLU A 1 93 ? -6.109 -12.230 -11.117 1.00 92.62 93 GLU A N 1
ATOM 767 C CA . GLU A 1 93 ? -5.404 -12.930 -12.187 1.00 92.62 93 GLU A CA 1
ATOM 768 C C . GLU A 1 93 ? -4.018 -12.314 -12.378 1.00 92.62 93 GLU A C 1
ATOM 770 O O . GLU A 1 93 ? -3.835 -11.104 -12.228 1.00 92.62 93 GLU A O 1
ATOM 775 N N . ASN A 1 94 ? -3.041 -13.160 -12.701 1.00 93.94 94 ASN A N 1
ATOM 776 C CA . ASN A 1 94 ? -1.688 -12.720 -13.002 1.00 93.94 94 ASN A CA 1
ATOM 777 C C . ASN A 1 94 ? -1.548 -12.434 -14.495 1.00 93.94 94 ASN A C 1
ATOM 779 O O . ASN A 1 94 ? -1.935 -13.242 -15.338 1.00 93.94 94 ASN A O 1
ATOM 783 N N . VAL A 1 95 ? -0.908 -11.316 -14.815 1.00 94.75 95 VAL A N 1
ATOM 784 C CA . VAL A 1 95 ? -0.422 -11.066 -16.172 1.0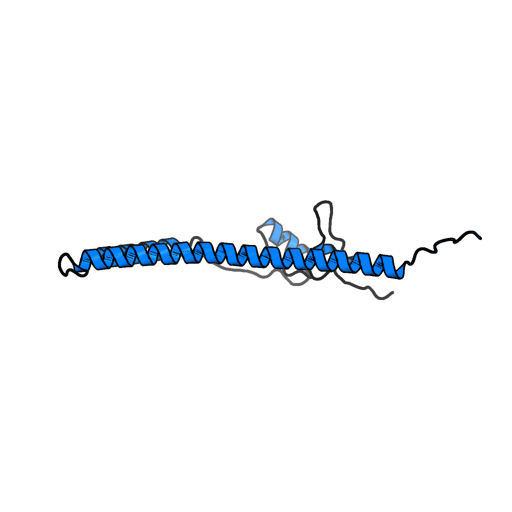0 94.75 95 VAL A CA 1
ATOM 785 C C . VAL A 1 95 ? 0.756 -12.015 -16.452 1.00 94.75 95 VAL A C 1
ATOM 787 O O . VAL A 1 95 ? 1.572 -12.226 -15.551 1.00 94.75 95 VAL A O 1
ATOM 790 N N . PRO A 1 96 ? 0.881 -12.584 -17.668 1.00 95.75 96 PRO A N 1
ATOM 791 C CA . PRO A 1 96 ? 2.049 -13.373 -18.051 1.00 95.75 96 PRO A CA 1
ATOM 792 C C . PRO A 1 96 ? 3.369 -12.638 -17.781 1.00 95.75 96 PRO A C 1
ATOM 794 O O . PRO A 1 96 ? 3.509 -11.450 -18.079 1.00 95.75 96 PRO A O 1
ATOM 797 N N . GLU A 1 97 ? 4.343 -13.353 -17.220 1.00 93.56 97 GLU A N 1
ATOM 798 C CA . GLU A 1 97 ? 5.642 -12.779 -16.868 1.00 93.56 97 GLU A CA 1
ATOM 799 C C . GLU A 1 97 ? 6.380 -12.245 -18.102 1.00 93.56 97 GLU A C 1
ATOM 801 O O . GLU A 1 97 ? 6.426 -12.895 -19.146 1.00 93.56 97 GLU A O 1
ATOM 806 N N . ASN A 1 98 ? 7.008 -11.074 -17.959 1.00 90.69 98 ASN A N 1
ATOM 807 C CA . ASN A 1 98 ? 7.824 -10.427 -18.994 1.00 90.69 98 ASN A CA 1
ATOM 808 C C . ASN A 1 98 ? 7.094 -10.127 -20.325 1.00 90.69 98 ASN A C 1
ATOM 810 O O . ASN A 1 98 ? 7.751 -9.902 -21.340 1.00 90.69 98 ASN A O 1
ATOM 814 N N . ASP A 1 99 ? 5.756 -10.082 -20.339 1.00 94.38 99 ASP A N 1
ATOM 815 C CA . ASP A 1 99 ? 4.967 -9.693 -21.514 1.00 94.38 99 ASP A CA 1
ATOM 816 C C . ASP A 1 99 ? 4.368 -8.286 -21.344 1.00 94.38 99 ASP A C 1
ATOM 818 O O . ASP A 1 99 ? 3.256 -8.093 -20.843 1.00 94.38 99 ASP A O 1
ATOM 822 N N . GLU A 1 100 ? 5.105 -7.272 -21.802 1.00 94.06 100 GLU A N 1
ATOM 823 C CA . GLU A 1 100 ? 4.659 -5.873 -21.754 1.00 94.06 100 GLU A CA 1
ATOM 824 C C . GLU A 1 100 ? 3.380 -5.620 -22.571 1.00 94.06 100 GLU A C 1
ATOM 826 O O . GLU A 1 100 ? 2.601 -4.723 -22.239 1.00 94.06 100 GLU A O 1
ATOM 831 N N . ASN A 1 101 ? 3.115 -6.408 -23.621 1.00 96.56 101 ASN A N 1
ATOM 832 C CA . ASN A 1 101 ? 1.898 -6.258 -24.418 1.00 96.56 101 ASN A CA 1
ATOM 833 C C . ASN A 1 101 ? 0.677 -6.777 -23.657 1.00 96.56 101 ASN A C 1
ATOM 835 O O . ASN A 1 101 ? -0.383 -6.147 -23.705 1.00 96.56 101 ASN A O 1
ATOM 839 N N . ALA A 1 102 ? 0.815 -7.901 -22.950 1.00 95.75 102 ALA A N 1
ATOM 840 C CA . ALA A 1 102 ? -0.223 -8.400 -22.054 1.00 95.75 102 ALA A CA 1
ATOM 841 C C . ALA A 1 102 ? -0.464 -7.426 -20.891 1.00 95.75 102 ALA A C 1
ATOM 843 O O . ALA A 1 102 ? -1.615 -7.082 -20.616 1.00 95.75 102 ALA A O 1
ATOM 844 N N . LEU A 1 103 ? 0.604 -6.889 -20.288 1.00 96.00 103 LEU A N 1
ATOM 845 C CA . LEU A 1 103 ? 0.499 -5.888 -19.223 1.00 96.00 103 LEU A CA 1
ATOM 846 C C . LEU A 1 103 ? -0.215 -4.620 -19.699 1.00 96.00 103 LEU A C 1
ATOM 848 O O . LEU A 1 103 ? -1.138 -4.144 -19.041 1.00 96.00 103 LEU A O 1
ATOM 85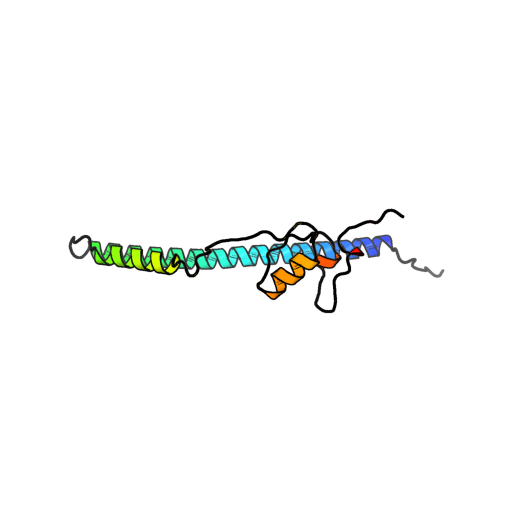2 N N . LYS A 1 104 ? 0.142 -4.104 -20.880 1.00 96.81 104 LYS A N 1
ATOM 853 C CA . LYS A 1 104 ? -0.513 -2.934 -21.478 1.00 96.81 104 LYS A CA 1
ATOM 854 C C . LYS A 1 104 ? -2.013 -3.153 -21.686 1.00 96.81 104 LYS A C 1
ATOM 856 O O . LYS A 1 104 ? -2.797 -2.232 -21.461 1.00 96.81 104 LYS A O 1
ATOM 861 N N . LYS A 1 105 ? -2.423 -4.357 -22.104 1.00 96.50 105 LYS A N 1
ATOM 862 C CA . LYS A 1 105 ? -3.845 -4.711 -22.243 1.00 96.50 105 LYS A CA 1
ATOM 863 C C . LYS A 1 105 ? -4.553 -4.764 -20.889 1.00 96.50 105 LYS A C 1
ATOM 865 O O . LYS A 1 105 ? -5.655 -4.241 -20.785 1.00 96.50 105 LYS A O 1
ATOM 870 N N . ALA A 1 106 ? -3.925 -5.341 -19.866 1.00 95.75 106 ALA A N 1
ATOM 871 C CA . ALA A 1 106 ? -4.498 -5.414 -18.522 1.00 95.75 106 ALA A CA 1
ATOM 872 C C . ALA A 1 106 ? -4.675 -4.019 -17.890 1.00 95.75 106 ALA A C 1
ATOM 874 O O . ALA A 1 106 ? -5.745 -3.710 -17.368 1.00 95.75 106 ALA A O 1
ATOM 875 N N . VAL A 1 107 ? -3.673 -3.142 -18.031 1.00 96.56 107 VAL A N 1
ATOM 876 C CA . VAL A 1 107 ? -3.707 -1.754 -17.526 1.00 96.56 107 VAL A CA 1
ATOM 877 C C . VAL A 1 107 ? -4.795 -0.915 -18.198 1.00 96.56 107 VAL A C 1
ATOM 879 O O . VAL A 1 107 ? -5.374 -0.033 -17.568 1.00 96.56 107 VAL A O 1
ATOM 882 N N . ALA A 1 108 ? -5.111 -1.193 -19.466 1.00 96.94 108 ALA A N 1
ATOM 883 C CA . ALA A 1 108 ? -6.222 -0.535 -20.152 1.00 96.94 108 ALA A CA 1
ATOM 884 C C . ALA A 1 108 ? -7.602 -0.888 -19.560 1.00 96.94 108 ALA A C 1
ATOM 886 O O . ALA A 1 108 ? -8.560 -0.161 -19.812 1.00 96.94 108 ALA A O 1
ATOM 887 N N . ILE A 1 109 ? -7.710 -1.980 -18.794 1.00 95.12 109 ILE A N 1
ATOM 888 C CA . ILE A 1 109 ? -8.957 -2.423 -18.155 1.00 95.12 109 ILE A CA 1
ATOM 889 C C . ILE A 1 109 ? -9.026 -1.918 -16.709 1.00 95.12 109 ILE A C 1
ATOM 891 O O . ILE A 1 109 ? -10.056 -1.392 -16.293 1.00 95.12 109 ILE A O 1
ATOM 895 N N . GLN A 1 110 ? -7.939 -2.063 -15.945 1.00 94.56 110 GLN A N 1
ATOM 896 C CA . GLN A 1 110 ? -7.883 -1.699 -14.526 1.00 94.56 110 GLN A CA 1
ATOM 897 C C . GLN A 1 110 ? -6.444 -1.439 -14.049 1.00 94.56 110 GLN A C 1
ATOM 899 O O . GLN A 1 110 ? -5.500 -1.906 -14.686 1.00 94.56 110 GLN A O 1
ATOM 904 N N . PRO A 1 111 ? -6.237 -0.758 -12.904 1.00 96.19 111 PRO A N 1
ATOM 905 C CA . PRO A 1 111 ? -4.924 -0.699 -12.268 1.00 96.19 111 PRO A CA 1
ATOM 906 C C . PRO A 1 111 ? -4.371 -2.102 -11.982 1.00 96.19 111 PRO A C 1
ATOM 908 O O . PRO A 1 111 ? -5.083 -2.969 -11.473 1.00 96.19 111 PRO A O 1
ATOM 911 N N . VAL A 1 112 ? -3.092 -2.314 -12.295 1.00 95.62 112 VAL A N 1
ATOM 912 C CA . VAL A 1 112 ? -2.402 -3.599 -12.110 1.00 95.62 112 VAL A CA 1
ATOM 913 C C . VAL A 1 112 ? -1.292 -3.429 -11.080 1.00 95.62 112 VAL A C 1
ATOM 915 O O . VAL A 1 112 ? -0.459 -2.531 -11.202 1.00 95.62 112 VAL A O 1
ATOM 918 N N . SER A 1 113 ? -1.268 -4.295 -10.067 1.00 95.00 113 SER A N 1
ATOM 919 C CA . SER A 1 113 ? -0.166 -4.365 -9.106 1.00 95.00 113 SER A CA 1
ATOM 920 C C . SER A 1 113 ? 1.072 -4.968 -9.768 1.00 95.00 113 SER A C 1
ATOM 922 O O . SER A 1 113 ? 0.996 -6.039 -10.365 1.00 95.00 113 SER A O 1
ATOM 924 N N . VAL A 1 114 ? 2.216 -4.293 -9.647 1.00 92.38 114 VAL A N 1
ATOM 925 C CA . VAL A 1 114 ? 3.497 -4.739 -10.212 1.00 92.38 114 VAL A CA 1
ATOM 926 C C . VAL A 1 114 ? 4.617 -4.595 -9.186 1.00 92.38 114 VAL A C 1
ATOM 928 O O . VAL A 1 114 ? 4.587 -3.696 -8.345 1.00 92.38 114 VAL A O 1
ATOM 931 N N . ALA A 1 115 ? 5.616 -5.470 -9.271 1.00 90.69 115 ALA A N 1
ATOM 932 C CA . ALA A 1 115 ? 6.873 -5.318 -8.550 1.00 90.69 115 ALA A CA 1
ATOM 933 C C . ALA A 1 115 ? 7.888 -4.575 -9.430 1.00 90.69 115 ALA A C 1
ATOM 935 O O . ALA A 1 115 ? 7.969 -4.823 -10.633 1.00 90.69 115 ALA A O 1
ATOM 936 N N . ILE A 1 116 ? 8.664 -3.672 -8.828 1.00 87.50 116 ILE A N 1
ATOM 937 C CA . ILE A 1 116 ? 9.708 -2.889 -9.501 1.00 87.50 116 ILE A CA 1
ATOM 938 C C . ILE A 1 116 ? 10.986 -2.865 -8.659 1.00 87.50 116 ILE A C 1
ATOM 940 O O . ILE A 1 116 ? 10.927 -2.949 -7.433 1.00 87.50 116 ILE A O 1
ATOM 944 N N . GLU A 1 117 ? 12.136 -2.690 -9.310 1.00 85.44 117 GLU A N 1
ATOM 945 C CA . GLU A 1 117 ? 13.415 -2.454 -8.635 1.00 85.44 117 GLU A CA 1
ATOM 946 C C . GLU A 1 117 ? 13.603 -0.950 -8.379 1.00 85.44 117 GLU A C 1
ATOM 948 O O . GLU A 1 117 ? 13.940 -0.178 -9.278 1.00 85.44 117 GLU A O 1
ATOM 953 N N . ALA A 1 118 ? 13.362 -0.526 -7.139 1.00 85.06 118 ALA A N 1
ATOM 954 C CA . ALA A 1 118 ? 13.391 0.881 -6.730 1.00 85.06 118 ALA A CA 1
ATOM 955 C C . ALA A 1 118 ? 14.657 1.275 -5.938 1.00 85.06 118 ALA A C 1
ATOM 957 O O . ALA A 1 118 ? 14.746 2.397 -5.434 1.00 85.06 118 ALA A O 1
ATOM 958 N N . GLY A 1 119 ? 15.660 0.391 -5.825 1.00 83.62 119 GLY A N 1
ATOM 959 C CA . GLY A 1 119 ? 16.895 0.655 -5.076 1.00 83.62 119 GLY A CA 1
ATOM 960 C C . GLY A 1 119 ? 17.841 1.677 -5.726 1.00 83.62 119 GLY A C 1
ATOM 961 O O . GLY A 1 119 ? 18.777 2.163 -5.087 1.00 83.62 119 GLY A O 1
ATOM 962 N N . GLY A 1 120 ? 17.620 2.032 -6.994 1.00 80.56 120 GLY A N 1
ATOM 963 C CA . GLY A 1 120 ? 18.465 2.967 -7.739 1.00 80.56 120 GLY A CA 1
ATOM 964 C C . GLY A 1 120 ? 18.303 4.432 -7.310 1.00 80.56 120 GLY A C 1
ATOM 965 O O . GLY A 1 120 ? 17.193 4.930 -7.121 1.00 80.56 120 GLY A O 1
ATOM 966 N N . ARG A 1 121 ? 19.414 5.188 -7.265 1.00 80.44 121 ARG A N 1
ATOM 967 C CA . ARG A 1 121 ? 19.407 6.636 -6.939 1.00 80.44 121 ARG A CA 1
ATOM 968 C C . ARG A 1 121 ? 18.503 7.472 -7.848 1.00 80.44 121 ARG A C 1
ATOM 970 O O . ARG A 1 121 ? 18.008 8.506 -7.417 1.00 80.44 121 ARG A O 1
ATOM 977 N N . GLY A 1 122 ? 18.313 7.050 -9.101 1.00 81.19 122 GLY A N 1
ATOM 978 C CA . GLY A 1 122 ? 17.422 7.738 -10.036 1.00 81.19 122 GLY A CA 1
ATOM 979 C C . GLY A 1 122 ? 15.950 7.664 -9.626 1.00 81.19 122 GLY A C 1
ATOM 980 O O . GLY A 1 122 ? 15.224 8.622 -9.856 1.00 81.19 122 GLY A O 1
ATOM 981 N N . PHE A 1 123 ? 15.534 6.566 -8.987 1.00 85.00 123 PHE A N 1
ATOM 982 C CA . PHE A 1 123 ? 14.173 6.401 -8.480 1.00 85.00 123 PHE A CA 1
ATOM 983 C C . PHE A 1 123 ? 13.976 7.165 -7.164 1.00 85.00 123 PHE A C 1
ATOM 985 O O . PHE A 1 123 ? 13.010 7.902 -7.013 1.00 85.00 123 PHE A O 1
ATOM 992 N N . GLN A 1 124 ? 14.942 7.071 -6.245 1.00 88.56 124 GLN A N 1
ATOM 993 C CA . GLN A 1 124 ? 14.887 7.743 -4.938 1.00 88.56 124 GLN A CA 1
ATOM 994 C C . GLN A 1 124 ? 14.836 9.277 -5.027 1.00 88.56 124 GLN A C 1
ATOM 996 O O . GLN A 1 124 ? 14.246 9.923 -4.167 1.00 88.56 124 GLN A O 1
ATOM 1001 N N . LEU A 1 125 ? 15.483 9.866 -6.039 1.00 86.31 125 LEU A N 1
ATOM 1002 C CA . LEU A 1 125 ? 15.578 11.319 -6.232 1.00 86.31 125 LEU A CA 1
ATOM 1003 C C . LEU A 1 125 ? 14.661 11.830 -7.355 1.00 86.31 125 LEU A C 1
ATOM 1005 O O . LEU A 1 125 ? 14.907 12.907 -7.899 1.00 86.31 125 LEU A O 1
ATOM 1009 N N . TYR A 1 126 ? 13.644 11.058 -7.743 1.00 86.19 126 TYR A N 1
ATOM 1010 C CA . TYR A 1 126 ? 12.698 11.468 -8.776 1.00 86.19 126 TYR A CA 1
ATOM 1011 C C . TYR A 1 126 ? 11.842 12.649 -8.293 1.00 86.19 126 TYR A C 1
ATOM 1013 O O . TYR A 1 126 ? 11.263 12.584 -7.212 1.00 86.19 126 TYR A O 1
ATOM 1021 N N . GLN A 1 127 ? 11.774 13.736 -9.075 1.00 84.75 127 GLN A N 1
ATOM 1022 C CA . GLN A 1 127 ? 11.137 14.986 -8.632 1.00 84.75 127 GLN A CA 1
ATOM 1023 C C . GLN A 1 127 ? 9.845 15.342 -9.369 1.00 84.75 127 GLN A C 1
ATOM 1025 O O . GLN A 1 127 ? 8.911 15.749 -8.688 1.00 84.75 127 GLN A O 1
ATOM 1030 N N . SER A 1 128 ? 9.746 15.207 -10.699 1.00 79.50 128 SER A N 1
ATOM 1031 C CA . SER A 1 128 ? 8.458 15.274 -11.443 1.00 79.50 128 SER A CA 1
ATOM 1032 C C . SER A 1 128 ? 8.611 15.331 -12.967 1.00 79.50 128 SER A C 1
ATOM 1034 O O . SER A 1 128 ? 7.671 14.975 -13.672 1.00 79.50 128 SER A O 1
ATOM 1036 N N . ASP A 1 129 ? 9.776 15.722 -13.491 1.00 70.94 129 ASP A N 1
ATOM 1037 C CA . ASP A 1 129 ? 9.857 16.221 -14.874 1.00 70.94 129 ASP A CA 1
ATOM 1038 C C . ASP A 1 129 ? 10.417 15.224 -15.907 1.00 70.94 129 ASP A C 1
ATOM 1040 O O . ASP A 1 129 ? 11.219 15.593 -16.769 1.00 70.94 129 ASP A O 1
ATOM 1044 N N . GLY A 1 130 ? 10.017 13.948 -15.868 1.00 81.38 130 GLY A N 1
ATOM 1045 C CA . GLY A 1 130 ? 10.399 13.038 -16.952 1.00 81.38 130 GLY A CA 1
ATOM 1046 C C . GLY A 1 130 ? 10.114 11.557 -16.750 1.00 81.38 130 GLY A C 1
ATOM 1047 O O . GLY A 1 130 ? 9.516 11.125 -15.776 1.00 81.38 130 GLY A O 1
ATOM 1048 N N . VAL A 1 131 ? 10.576 10.753 -17.704 1.00 84.56 131 VAL A N 1
ATOM 1049 C CA . VAL A 1 131 ? 10.543 9.287 -17.621 1.00 84.56 131 VAL A CA 1
ATOM 1050 C C . VAL A 1 131 ? 11.863 8.808 -17.021 1.00 84.56 131 VAL A C 1
ATOM 1052 O O . VAL A 1 131 ? 12.927 9.217 -17.485 1.00 84.56 131 VAL A O 1
ATOM 1055 N N . ILE A 1 132 ? 11.814 7.936 -16.008 1.00 83.06 132 ILE A N 1
ATOM 1056 C CA . ILE A 1 132 ? 13.023 7.328 -15.432 1.00 83.06 132 ILE A CA 1
ATOM 1057 C C . ILE A 1 132 ? 13.642 6.389 -16.483 1.00 83.06 132 ILE A C 1
ATOM 1059 O O . ILE A 1 132 ? 13.006 5.402 -16.858 1.00 83.06 132 ILE A O 1
ATOM 1063 N N . PRO A 1 133 ? 14.870 6.650 -16.969 1.00 72.38 133 PRO A N 1
ATOM 1064 C CA . PRO A 1 133 ? 15.507 5.773 -17.941 1.00 72.38 133 PRO A CA 1
ATOM 1065 C C . PRO A 1 133 ? 15.974 4.473 -17.275 1.00 72.38 133 PRO A C 1
ATOM 1067 O O . PRO A 1 133 ? 16.507 4.483 -16.163 1.00 72.38 133 PRO A O 1
ATOM 1070 N N . VAL A 1 134 ? 15.852 3.353 -17.994 1.00 66.88 134 VAL A N 1
ATOM 1071 C CA . VAL A 1 134 ? 16.228 2.002 -17.527 1.00 66.88 134 VAL A CA 1
ATOM 1072 C C . VAL A 1 134 ? 17.692 1.886 -17.074 1.00 66.88 134 VAL A C 1
ATOM 1074 O O . VAL A 1 134 ? 18.009 1.096 -16.188 1.00 66.88 134 VAL A O 1
ATOM 1077 N N . THR A 1 135 ? 18.588 2.731 -17.596 1.00 63.09 135 THR A N 1
ATOM 1078 C CA . THR A 1 135 ? 20.006 2.794 -17.192 1.00 63.09 135 THR A CA 1
ATOM 1079 C C . THR A 1 135 ? 20.208 3.256 -15.747 1.00 63.09 135 THR A C 1
ATOM 1081 O O . THR A 1 135 ? 21.259 3.006 -15.163 1.00 63.09 135 THR A O 1
ATOM 1084 N N . ASN A 1 136 ? 19.211 3.920 -15.152 1.00 59.88 136 ASN A N 1
ATOM 1085 C C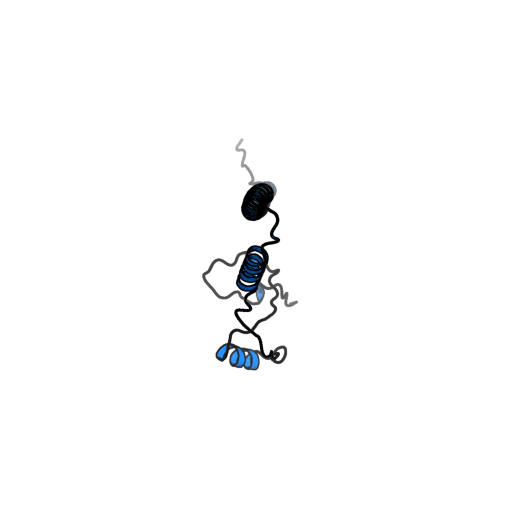A . ASN A 1 136 ? 19.274 4.443 -13.787 1.00 59.88 136 ASN A CA 1
ATOM 1086 C C . ASN A 1 136 ? 18.651 3.496 -12.744 1.00 59.88 136 ASN A C 1
ATOM 1088 O O . ASN A 1 136 ? 18.665 3.825 -11.556 1.00 59.88 136 ASN A O 1
ATOM 1092 N N . MET A 1 137 ? 18.156 2.326 -13.172 1.00 59.66 137 MET A N 1
ATOM 1093 C CA . MET A 1 137 ? 17.601 1.272 -12.307 1.00 59.66 137 MET A CA 1
ATOM 1094 C C . MET A 1 137 ? 18.625 0.184 -11.924 1.00 59.66 137 MET A C 1
ATOM 1096 O O . MET A 1 137 ? 18.257 -0.851 -11.389 1.00 59.66 137 MET A O 1
ATOM 1100 N N . GLY A 1 138 ? 19.924 0.404 -12.172 1.00 54.59 138 GLY A N 1
ATOM 1101 C CA . GLY A 1 138 ? 20.992 -0.498 -11.709 1.00 54.59 138 GLY A CA 1
ATOM 1102 C C . GLY A 1 138 ? 21.402 -1.611 -12.683 1.00 54.59 138 GLY A C 1
ATOM 1103 O O . GLY A 1 138 ? 22.333 -2.358 -12.382 1.00 54.59 138 GLY A O 1
ATOM 1104 N N . TYR A 1 139 ? 20.806 -1.690 -13.876 1.00 52.88 139 TYR A N 1
ATOM 1105 C CA . TYR A 1 139 ? 21.269 -2.603 -14.925 1.00 52.88 139 TYR A CA 1
ATOM 1106 C C . TYR A 1 139 ? 22.577 -2.097 -15.548 1.00 52.88 139 TYR A C 1
ATOM 1108 O O . TYR A 1 139 ? 22.598 -1.234 -16.426 1.00 52.88 139 TYR A O 1
ATOM 1116 N N . SER A 1 140 ? 23.692 -2.645 -15.067 1.00 50.16 140 SER A N 1
ATOM 1117 C CA . SER A 1 140 ? 25.017 -2.453 -15.653 1.00 50.16 140 SER A CA 1
ATOM 1118 C C . SER A 1 140 ? 25.163 -3.412 -16.835 1.00 50.16 140 SER A C 1
ATOM 1120 O O . SER A 1 140 ? 25.486 -4.581 -16.638 1.00 50.16 140 SER A O 1
ATOM 1122 N N . TYR A 1 141 ? 24.923 -2.955 -18.065 1.00 45.12 141 TYR A N 1
ATOM 1123 C CA . TYR A 1 141 ? 25.373 -3.712 -19.235 1.00 45.12 141 TYR A CA 1
ATOM 1124 C C . TYR A 1 141 ? 26.905 -3.678 -19.249 1.00 45.12 141 TYR A C 1
ATOM 1126 O O . TYR A 1 141 ? 27.507 -2.624 -19.462 1.00 45.12 141 TYR A O 1
ATOM 1134 N N . LEU A 1 142 ? 27.529 -4.822 -18.956 1.00 42.28 142 LEU A N 1
ATOM 1135 C CA . LEU A 1 142 ? 28.954 -5.041 -19.184 1.00 42.28 142 LEU A CA 1
ATOM 1136 C C . LEU A 1 142 ? 29.242 -4.752 -20.665 1.00 42.28 142 LEU A C 1
ATOM 1138 O O . LEU A 1 142 ? 28.582 -5.307 -21.544 1.00 42.28 142 LEU A O 1
ATOM 1142 N N . ARG A 1 143 ? 30.170 -3.824 -20.904 1.00 41.69 143 ARG A N 1
ATOM 1143 C CA . ARG A 1 143 ? 30.680 -3.458 -22.225 1.00 41.69 143 ARG A CA 1
ATOM 1144 C C . ARG A 1 143 ? 31.842 -4.372 -22.596 1.00 41.69 143 ARG A C 1
ATOM 1146 O O . ARG A 1 143 ? 32.645 -4.665 -21.682 1.00 41.69 143 ARG A O 1
#

Organism: Asparagus officinalis (NCBI:txid4686)

Sequence (143 aa):
MILRRVPDRGLHQALRNYFLQRALLENELFNRVDHLWTSHEELLDEVELLRSNEKALRQQHAEGSSFDISQVAKLRQELNEKNAKVVTIDGYENVPENDENALKKAVAIQPVSVAIEAGGRGFQLYQSDGVIPVTNMGYSYLR

pLDDT: mean 81.06, std 15.36, range [36.06, 97.31]

Secondary structure (DSSP, 8-state):
--------HHHHHHHHHHHHHHHHHHHHHHHHHHHHHHHHHHHHHHHHHHHHHHHHHHHHHHS-----HHHHHHHHHHHHHHT----------PPPTT-HHHHHHHHTTS---------SHHHHT--SSSPPPGGGTT-----

InterPro domains:
  IPR000668 Peptidase C1A, papain C-terminal [PF00112] (77-132)
  IPR038765 Papain-like cysteine peptidase superfamily [SSF54001] (80-138)